Protein AF-Q202W7-F1 (afdb_monomer_lite)

Organism: Myxococcus xanthus (NCBI:txid34)

Structure (mmCIF, N/CA/C/O backbone):
data_AF-Q202W7-F1
#
_entry.id   AF-Q202W7-F1
#
loop_
_atom_site.group_PDB
_atom_site.id
_atom_site.type_symbol
_atom_site.label_atom_id
_atom_site.label_alt_id
_atom_site.label_comp_id
_atom_site.label_asym_id
_atom_site.label_entity_id
_atom_site.label_seq_id
_atom_site.pdbx_PDB_ins_code
_atom_site.Cartn_x
_atom_site.Cartn_y
_atom_site.Cartn_z
_atom_site.occupancy
_atom_site.B_iso_or_equiv
_atom_site.auth_seq_id
_atom_site.auth_comp_id
_atom_site.auth_asym_id
_atom_site.auth_atom_id
_atom_site.pdbx_PDB_model_num
ATOM 1 N N . ALA A 1 1 ? 30.888 6.788 -14.494 1.00 56.97 1 ALA A N 1
ATOM 2 C CA . ALA A 1 1 ? 29.805 6.664 -13.493 1.00 56.97 1 ALA A CA 1
ATOM 3 C C . ALA A 1 1 ? 29.674 7.979 -12.732 1.00 56.97 1 ALA A C 1
ATOM 5 O O . ALA A 1 1 ? 30.699 8.548 -12.383 1.00 56.97 1 ALA A O 1
ATOM 6 N N . ILE A 1 2 ? 28.456 8.482 -12.500 1.00 75.12 2 ILE A N 1
ATOM 7 C CA . ILE A 1 2 ? 28.246 9.706 -11.707 1.00 75.12 2 ILE A CA 1
ATOM 8 C C . ILE A 1 2 ? 28.456 9.346 -10.223 1.00 75.12 2 ILE A C 1
ATOM 10 O O . ILE A 1 2 ? 27.674 8.543 -9.703 1.00 75.12 2 ILE A O 1
ATOM 14 N N . PRO A 1 3 ? 29.466 9.908 -9.528 1.00 73.31 3 PRO A N 1
ATOM 15 C CA . PRO A 1 3 ? 29.967 9.394 -8.242 1.00 73.31 3 PRO A CA 1
ATOM 16 C C . PRO A 1 3 ? 28.927 9.245 -7.121 1.00 73.31 3 PRO A C 1
ATOM 18 O O . PRO A 1 3 ? 29.084 8.410 -6.238 1.00 73.31 3 PRO A O 1
ATOM 21 N N . ASN A 1 4 ? 27.833 10.011 -7.164 1.00 80.00 4 ASN A N 1
ATOM 22 C CA . ASN A 1 4 ? 26.800 10.012 -6.122 1.00 80.00 4 ASN A CA 1
ATOM 23 C C . ASN A 1 4 ? 25.481 9.334 -6.523 1.00 80.00 4 ASN A C 1
ATOM 25 O O . ASN A 1 4 ? 24.572 9.227 -5.698 1.00 80.00 4 ASN A O 1
ATOM 29 N N . PHE A 1 5 ? 25.349 8.859 -7.763 1.00 81.50 5 PHE A N 1
ATOM 30 C CA . PHE A 1 5 ? 24.072 8.361 -8.282 1.00 81.50 5 PHE A CA 1
ATOM 31 C C . PHE A 1 5 ? 23.540 7.150 -7.500 1.00 81.50 5 PHE A C 1
ATOM 33 O O . PHE A 1 5 ? 22.360 7.105 -7.159 1.00 81.50 5 PHE A O 1
ATOM 40 N N . ILE A 1 6 ? 24.421 6.219 -7.119 1.00 84.38 6 ILE A N 1
ATOM 41 C CA . ILE A 1 6 ? 24.061 5.042 -6.311 1.00 84.38 6 ILE A CA 1
ATOM 42 C C . ILE A 1 6 ? 23.533 5.450 -4.929 1.00 84.38 6 ILE A C 1
ATOM 44 O O . ILE A 1 6 ? 22.513 4.938 -4.467 1.00 84.38 6 ILE A O 1
ATOM 48 N N . LYS A 1 7 ? 24.174 6.432 -4.286 1.00 81.62 7 LYS A N 1
ATOM 49 C CA . LYS A 1 7 ? 23.763 6.938 -2.970 1.00 81.62 7 LYS A CA 1
ATOM 50 C C . LYS A 1 7 ? 22.413 7.653 -3.034 1.00 81.62 7 LYS A C 1
ATOM 52 O O . LYS A 1 7 ? 21.586 7.477 -2.141 1.00 81.62 7 LYS A O 1
ATOM 57 N N . PHE A 1 8 ? 22.167 8.433 -4.088 1.00 85.06 8 PHE A N 1
ATOM 58 C CA . PHE A 1 8 ? 20.879 9.097 -4.292 1.00 85.06 8 PHE A CA 1
ATOM 59 C C . PHE A 1 8 ? 19.752 8.103 -4.579 1.00 85.06 8 PHE A C 1
ATOM 61 O O . PHE A 1 8 ? 18.675 8.231 -3.996 1.00 85.06 8 PHE A O 1
ATOM 68 N N . GLN A 1 9 ? 20.008 7.067 -5.383 1.00 85.88 9 GLN A N 1
ATOM 69 C CA . GLN A 1 9 ? 19.042 5.988 -5.590 1.00 85.88 9 GLN A CA 1
ATOM 70 C C . GLN A 1 9 ? 18.700 5.263 -4.284 1.00 85.88 9 GLN A C 1
ATOM 72 O O . GLN A 1 9 ? 17.523 5.051 -3.997 1.00 85.88 9 GLN A O 1
ATOM 77 N N . ALA A 1 10 ? 19.706 4.919 -3.473 1.00 87.31 10 ALA A N 1
ATOM 78 C CA . ALA A 1 10 ? 19.491 4.263 -2.185 1.00 87.31 10 ALA A CA 1
ATOM 79 C C . ALA A 1 10 ? 18.648 5.131 -1.235 1.00 87.31 10 ALA A C 1
ATOM 81 O O . ALA A 1 10 ? 17.684 4.645 -0.646 1.00 87.31 10 ALA A O 1
ATOM 82 N N . ARG A 1 11 ? 18.948 6.434 -1.145 1.00 89.06 11 ARG A N 1
ATOM 83 C CA . ARG A 1 11 ? 18.170 7.386 -0.333 1.00 89.06 11 ARG A CA 1
ATOM 84 C C . ARG A 1 11 ? 16.725 7.524 -0.810 1.00 89.06 11 ARG A C 1
ATOM 86 O O . ARG A 1 11 ? 15.823 7.535 0.018 1.00 89.06 11 ARG A O 1
ATOM 93 N N . SER A 1 12 ? 16.499 7.593 -2.123 1.00 87.94 12 SER A N 1
ATOM 94 C CA . SER A 1 12 ? 15.149 7.647 -2.701 1.00 87.94 12 SER A CA 1
ATOM 95 C C . SER A 1 12 ? 14.332 6.407 -2.327 1.00 87.94 12 SER A C 1
ATOM 97 O O . SER A 1 12 ? 13.217 6.540 -1.829 1.00 87.94 12 SER A O 1
ATOM 99 N N . LYS A 1 13 ? 14.916 5.214 -2.480 1.00 90.06 13 LYS A N 1
ATOM 100 C CA . LYS A 1 13 ? 14.288 3.938 -2.111 1.00 90.06 13 LYS A CA 1
ATOM 101 C C . LYS A 1 13 ? 13.941 3.866 -0.617 1.00 90.06 13 LYS A C 1
ATOM 103 O O . LYS A 1 13 ? 12.824 3.518 -0.253 1.00 90.06 13 LYS A O 1
ATOM 108 N N . GLN A 1 14 ? 14.871 4.259 0.253 1.00 92.88 14 GLN A N 1
ATOM 109 C CA . GLN A 1 14 ? 14.627 4.302 1.700 1.00 92.88 14 GLN A CA 1
ATOM 110 C C . GLN A 1 14 ? 13.533 5.305 2.080 1.00 92.88 14 GLN A C 1
ATOM 112 O O . GLN A 1 14 ? 12.709 5.018 2.947 1.00 92.88 14 GLN A O 1
ATOM 117 N N . SER A 1 15 ? 13.520 6.478 1.441 1.00 94.56 15 SER A N 1
ATOM 118 C CA . SER A 1 15 ? 12.518 7.509 1.713 1.00 94.56 15 SER A CA 1
ATOM 119 C C . SER A 1 15 ? 11.111 7.035 1.362 1.00 94.56 15 SER A C 1
ATOM 121 O O . SER A 1 15 ? 10.187 7.283 2.129 1.00 94.56 15 SER A O 1
ATOM 123 N N . GLU A 1 16 ? 10.951 6.334 0.241 1.00 93.75 16 GLU A N 1
ATOM 124 C CA . GLU A 1 16 ? 9.672 5.754 -0.173 1.00 93.75 16 GLU A CA 1
ATOM 125 C C . GLU A 1 16 ? 9.145 4.758 0.870 1.00 93.75 16 GLU A C 1
ATOM 127 O O . GLU A 1 16 ? 8.039 4.920 1.390 1.00 93.75 16 GLU A O 1
ATOM 132 N N . ALA A 1 17 ? 9.971 3.773 1.246 1.00 94.81 17 ALA A N 1
ATOM 133 C CA . ALA A 1 17 ? 9.606 2.774 2.245 1.00 94.81 17 ALA A CA 1
ATOM 134 C C . ALA A 1 17 ? 9.217 3.423 3.581 1.00 94.81 17 ALA A C 1
ATOM 136 O O . ALA A 1 17 ? 8.179 3.096 4.154 1.00 94.81 17 ALA A O 1
ATOM 137 N N . LYS A 1 18 ? 10.013 4.390 4.051 1.00 96.12 18 LYS A N 1
ATOM 138 C CA . LYS A 1 18 ? 9.771 5.090 5.316 1.00 96.12 18 LYS A CA 1
ATOM 139 C C . LYS A 1 18 ? 8.444 5.851 5.320 1.00 96.12 18 LYS A C 1
ATOM 141 O O . LYS A 1 18 ? 7.719 5.788 6.311 1.00 96.12 18 LYS A O 1
ATOM 146 N N . THR A 1 19 ? 8.134 6.571 4.244 1.00 96.75 19 THR A N 1
ATOM 147 C CA . THR A 1 19 ? 6.892 7.348 4.140 1.00 96.75 19 THR A CA 1
ATOM 148 C C . THR A 1 19 ? 5.671 6.437 4.181 1.00 96.75 19 THR A C 1
ATOM 150 O O . THR A 1 19 ? 4.778 6.653 4.999 1.00 96.75 19 THR A O 1
ATOM 153 N N . ASN A 1 20 ? 5.666 5.371 3.380 1.00 96.94 20 ASN A N 1
ATOM 154 C CA . ASN A 1 20 ? 4.532 4.449 3.315 1.00 96.94 20 ASN A CA 1
ATOM 155 C C . ASN A 1 20 ? 4.353 3.645 4.612 1.00 96.94 20 ASN A C 1
ATOM 157 O O . ASN A 1 20 ? 3.228 3.476 5.072 1.00 96.94 20 ASN A O 1
ATOM 161 N N . LEU A 1 21 ? 5.440 3.223 5.270 1.00 96.44 21 LEU A N 1
ATOM 162 C CA . LEU A 1 21 ? 5.352 2.562 6.579 1.00 96.44 21 LEU A CA 1
ATOM 163 C C . LEU A 1 21 ? 4.805 3.495 7.668 1.00 96.44 21 LEU A C 1
ATOM 165 O O . LEU A 1 21 ? 4.056 3.058 8.540 1.00 96.44 21 LEU A 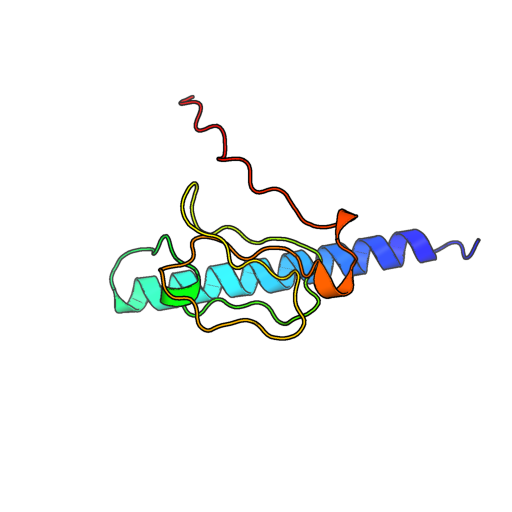O 1
ATOM 169 N N . LYS A 1 22 ? 5.134 4.792 7.612 1.00 97.50 22 LYS A N 1
ATOM 170 C CA . LYS A 1 22 ? 4.552 5.781 8.526 1.00 97.50 22 LYS A CA 1
ATOM 171 C C . LYS A 1 22 ? 3.055 5.966 8.266 1.00 97.50 22 LYS A C 1
ATOM 173 O O . LYS A 1 22 ? 2.293 6.033 9.225 1.00 97.50 22 LYS A O 1
ATOM 178 N N . ALA A 1 23 ? 2.640 6.007 7.000 1.00 97.38 23 ALA A N 1
ATOM 179 C CA . ALA A 1 23 ? 1.227 6.066 6.631 1.00 97.38 23 ALA A CA 1
ATOM 180 C C . ALA A 1 23 ? 0.458 4.831 7.131 1.00 97.38 23 ALA A C 1
ATOM 182 O O . ALA A 1 23 ? -0.597 4.985 7.740 1.00 97.38 23 ALA A O 1
ATOM 183 N N . LEU A 1 24 ? 1.026 3.629 6.975 1.00 96.88 24 LEU A N 1
ATOM 184 C CA . LEU A 1 24 ? 0.454 2.387 7.505 1.00 96.88 24 LEU A CA 1
ATOM 185 C C . LEU A 1 24 ? 0.281 2.433 9.031 1.00 96.88 24 LEU A C 1
ATOM 187 O O . LEU A 1 24 ? -0.777 2.079 9.550 1.00 96.88 24 LEU A O 1
ATOM 191 N N . TYR A 1 25 ? 1.297 2.906 9.757 1.00 97.00 25 TYR A N 1
ATOM 192 C CA . TYR A 1 25 ? 1.210 3.087 11.208 1.00 97.00 25 TYR A CA 1
ATOM 193 C C . TYR A 1 25 ? 0.087 4.057 11.600 1.00 97.00 25 TYR A C 1
ATOM 195 O O . TYR A 1 25 ? -0.701 3.762 12.499 1.00 97.00 25 TYR A O 1
ATOM 203 N N . THR A 1 26 ? -0.004 5.208 10.929 1.00 97.81 26 THR A N 1
ATOM 204 C CA . THR A 1 26 ? -1.047 6.204 11.200 1.00 97.81 26 THR A CA 1
ATOM 205 C C . THR A 1 26 ? -2.442 5.653 10.911 1.00 97.81 26 THR A C 1
ATOM 207 O O . THR A 1 26 ? -3.325 5.816 11.750 1.00 97.81 26 THR A O 1
ATOM 210 N N . ALA A 1 27 ? -2.623 4.950 9.790 1.00 97.31 27 ALA A N 1
ATOM 211 C CA . ALA A 1 27 ? -3.872 4.276 9.442 1.00 97.31 27 ALA A CA 1
ATOM 212 C C . ALA A 1 27 ? -4.305 3.298 10.546 1.00 97.31 27 ALA A C 1
ATOM 214 O O . ALA A 1 27 ? -5.429 3.370 11.040 1.00 97.31 27 ALA A O 1
ATOM 215 N N . GLN A 1 28 ? -3.379 2.462 11.029 1.00 96.81 28 GLN A N 1
ATOM 216 C CA . GLN A 1 28 ? -3.671 1.537 12.123 1.00 96.81 28 GLN A CA 1
ATOM 217 C C . GLN A 1 28 ? -4.010 2.222 13.443 1.00 96.81 28 GLN A C 1
ATOM 219 O O . GLN A 1 28 ? -4.884 1.761 14.173 1.00 96.81 28 GLN A O 1
ATOM 224 N N . LYS A 1 29 ? -3.325 3.317 13.784 1.00 97.88 29 LYS A N 1
ATOM 225 C CA . LYS A 1 29 ? -3.626 4.065 15.010 1.00 97.88 29 LYS A CA 1
ATOM 226 C C . LYS A 1 29 ? -4.986 4.750 14.951 1.00 97.88 29 LYS A C 1
ATOM 228 O O . LYS A 1 29 ? -5.686 4.736 15.959 1.00 97.88 29 LYS A O 1
ATOM 233 N N . SER A 1 30 ? -5.361 5.295 13.794 1.00 97.19 30 SER A N 1
ATOM 234 C CA . SER A 1 30 ? -6.702 5.851 13.580 1.00 97.19 30 SER A CA 1
ATOM 235 C C . SER A 1 30 ? -7.762 4.770 13.762 1.00 97.19 30 SER A C 1
ATOM 237 O O . SER A 1 30 ? -8.671 4.928 14.568 1.00 97.19 30 SER A O 1
ATOM 239 N N . PHE A 1 31 ? -7.578 3.625 13.100 1.00 97.31 31 PHE A N 1
ATOM 240 C CA . PHE A 1 31 ? -8.500 2.499 13.197 1.00 97.31 31 PHE A CA 1
ATOM 241 C C . PHE A 1 31 ? -8.639 1.973 14.633 1.00 97.31 31 PHE A C 1
ATOM 243 O O . PHE A 1 31 ? -9.751 1.763 15.115 1.00 97.31 31 PHE A O 1
ATOM 250 N N . PHE A 1 32 ? -7.522 1.824 15.351 1.00 97.19 32 PHE A N 1
ATOM 251 C CA . PHE A 1 32 ? -7.539 1.427 16.758 1.00 97.19 32 PHE A CA 1
ATOM 252 C C . PHE A 1 32 ? -8.323 2.418 17.625 1.00 97.19 32 PHE A C 1
ATOM 254 O O . PHE A 1 32 ? -9.104 1.989 18.463 1.00 97.19 32 PHE A O 1
ATOM 261 N N . SER A 1 33 ? -8.164 3.726 17.406 1.00 97.19 33 SER A N 1
ATOM 262 C CA . SER A 1 33 ? -8.909 4.743 18.157 1.00 97.19 33 SER A CA 1
ATOM 263 C C . SER A 1 33 ? -10.424 4.690 17.924 1.00 97.19 33 SER A C 1
ATOM 265 O O . SER A 1 33 ? -11.171 5.212 18.746 1.00 97.19 33 SER A O 1
ATOM 267 N N . GLU A 1 34 ? -10.878 4.120 16.808 1.00 96.12 34 GLU A N 1
ATOM 268 C CA . GLU A 1 34 ? -12.300 4.020 16.459 1.00 96.12 34 GLU A CA 1
ATOM 269 C C . GLU A 1 34 ? -12.928 2.674 16.835 1.00 96.12 34 GLU A C 1
ATOM 271 O O . GLU A 1 34 ? -14.141 2.594 17.032 1.00 96.12 34 GLU A O 1
ATOM 276 N N . LYS A 1 35 ? -12.132 1.598 16.845 1.00 95.75 35 LYS A N 1
ATOM 277 C CA . LYS A 1 35 ? -12.616 0.210 16.953 1.00 95.75 35 LYS A CA 1
ATOM 278 C C . LYS A 1 35 ? -12.050 -0.555 18.147 1.00 95.75 35 LYS A C 1
ATOM 280 O O . LYS A 1 35 ? -12.387 -1.727 18.302 1.00 95.75 35 LYS A O 1
ATOM 285 N N . ASP A 1 36 ? -11.161 0.064 18.924 1.00 96.00 36 ASP A N 1
ATOM 286 C CA . ASP A 1 36 ? -10.446 -0.525 20.066 1.00 96.00 36 ASP A CA 1
ATOM 287 C C . ASP A 1 36 ? -9.693 -1.830 19.735 1.00 96.00 36 ASP A C 1
ATOM 289 O O . ASP A 1 36 ? -9.423 -2.669 20.595 1.00 96.00 36 ASP A O 1
ATOM 293 N N . ARG A 1 37 ? -9.322 -2.023 18.462 1.00 95.56 37 ARG A N 1
ATOM 294 C CA . ARG A 1 37 ? -8.527 -3.164 17.988 1.00 95.56 37 ARG A CA 1
ATOM 295 C C . ARG A 1 37 ? -7.677 -2.790 16.782 1.00 95.56 37 ARG A C 1
ATOM 297 O O . ARG A 1 37 ? -8.008 -1.868 16.045 1.00 95.56 37 ARG A O 1
ATOM 304 N N . TYR A 1 38 ? -6.610 -3.545 16.544 1.00 94.69 38 TYR A N 1
ATOM 305 C CA . TYR A 1 38 ? -5.895 -3.485 15.268 1.00 94.69 38 TYR A CA 1
ATOM 306 C C . TYR A 1 38 ? -6.609 -4.337 14.214 1.00 94.69 38 TYR A C 1
ATOM 308 O O . TYR A 1 38 ? -7.355 -5.269 14.535 1.00 94.69 38 TYR A O 1
ATOM 316 N N . SER A 1 39 ? -6.388 -4.008 12.945 1.00 94.75 39 SER A N 1
ATOM 317 C CA . SER A 1 39 ? -6.855 -4.819 11.819 1.00 94.75 39 SER A CA 1
ATOM 318 C C . SER A 1 39 ? -5.718 -5.633 11.208 1.00 94.75 39 SER A C 1
ATOM 320 O O . SER A 1 39 ? -4.563 -5.218 11.235 1.00 94.75 39 SER A O 1
ATOM 322 N N . ASN A 1 40 ? -6.065 -6.759 10.596 1.00 93.94 40 ASN A N 1
ATOM 323 C CA . ASN A 1 40 ? -5.160 -7.536 9.754 1.00 93.94 40 ASN A CA 1
ATOM 324 C C . ASN A 1 40 ? -5.228 -7.121 8.273 1.00 93.94 40 ASN A C 1
ATOM 326 O O . ASN A 1 40 ? -4.487 -7.656 7.456 1.00 93.94 40 ASN A O 1
ATOM 330 N N . PHE A 1 41 ? -6.105 -6.182 7.910 1.00 94.38 41 PHE A N 1
ATOM 331 C CA . PHE A 1 41 ? -6.450 -5.894 6.524 1.00 94.38 41 PHE A CA 1
ATOM 332 C C . PHE A 1 41 ? -6.186 -4.429 6.157 1.00 94.38 41 PHE A C 1
ATOM 334 O O . PHE A 1 41 ? -6.687 -3.506 6.796 1.00 94.38 41 PHE A O 1
ATOM 341 N N . ALA A 1 42 ? -5.415 -4.214 5.091 1.00 93.75 42 ALA A N 1
ATOM 342 C CA . ALA A 1 42 ? -5.039 -2.909 4.556 1.00 93.75 42 ALA A CA 1
ATOM 343 C C . ALA A 1 42 ? -6.252 -2.081 4.106 1.00 93.75 42 ALA A C 1
ATOM 345 O O . ALA A 1 42 ? -6.326 -0.886 4.384 1.00 93.75 42 ALA A O 1
ATOM 346 N N . ASN A 1 43 ? -7.228 -2.718 3.457 1.00 93.19 43 ASN A N 1
ATOM 347 C CA . ASN A 1 43 ? -8.437 -2.042 2.992 1.00 93.19 43 ASN A CA 1
ATOM 348 C C . ASN A 1 43 ? -9.358 -1.617 4.147 1.00 93.19 43 ASN A C 1
ATOM 350 O O . ASN A 1 43 ? -10.008 -0.582 4.048 1.00 93.19 43 ASN A O 1
ATOM 354 N N . GLU A 1 44 ? -9.384 -2.371 5.250 1.00 94.00 44 GLU A N 1
ATOM 355 C CA . GLU A 1 44 ? -10.192 -2.035 6.429 1.00 94.00 44 GLU A CA 1
ATOM 356 C C . GLU A 1 44 ? -9.670 -0.777 7.139 1.00 94.00 44 GLU A C 1
ATOM 358 O O . GLU A 1 44 ? -10.451 0.038 7.622 1.00 94.00 44 GLU A O 1
ATOM 363 N N . ILE A 1 45 ? -8.350 -0.589 7.155 1.00 95.06 45 ILE A N 1
ATOM 364 C CA . ILE A 1 45 ? -7.701 0.577 7.775 1.00 95.06 45 ILE A CA 1
ATOM 365 C C . ILE A 1 45 ? -7.524 1.751 6.808 1.00 95.06 45 ILE A C 1
ATOM 367 O O . ILE A 1 45 ? -6.920 2.757 7.172 1.00 95.06 45 ILE A O 1
ATOM 371 N N . GLY A 1 46 ? -7.988 1.619 5.562 1.00 93.06 46 GLY A N 1
ATOM 372 C CA . GLY A 1 46 ? -7.823 2.642 4.528 1.00 93.06 46 GLY A CA 1
ATOM 373 C C . GLY A 1 46 ? -6.372 2.859 4.086 1.00 93.06 46 GLY A C 1
ATOM 374 O O . GLY A 1 46 ? -6.029 3.935 3.598 1.00 93.06 46 GLY A O 1
ATOM 375 N N . PHE A 1 47 ? -5.496 1.866 4.258 1.00 95.50 47 PHE A N 1
ATOM 376 C CA . PHE A 1 47 ? -4.119 1.944 3.787 1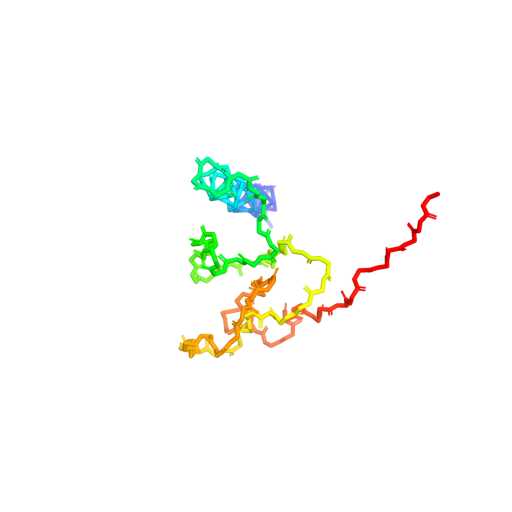.00 95.50 47 PHE A CA 1
ATOM 377 C C . PHE A 1 47 ? -4.026 1.494 2.329 1.00 95.50 47 PHE A C 1
ATOM 379 O O . PHE A 1 47 ? -4.192 0.316 2.021 1.00 95.50 47 PHE A O 1
ATOM 386 N N . ALA A 1 48 ? -3.693 2.431 1.443 1.00 92.56 48 ALA A N 1
ATOM 387 C CA . ALA A 1 48 ? -3.396 2.163 0.043 1.00 92.56 48 ALA A CA 1
ATOM 388 C C . ALA A 1 48 ? -2.244 3.075 -0.421 1.00 92.56 48 ALA A C 1
ATOM 390 O O . ALA A 1 48 ? -2.461 4.270 -0.624 1.00 92.56 48 ALA A O 1
ATOM 391 N N . PRO A 1 49 ? -1.007 2.562 -0.572 1.00 93.62 49 PRO A N 1
ATOM 392 C CA . PRO A 1 49 ? 0.088 3.345 -1.120 1.00 93.62 49 PRO A CA 1
ATOM 393 C C . PRO A 1 49 ? -0.183 3.639 -2.595 1.00 93.62 49 PRO A C 1
ATOM 395 O O . PRO A 1 49 ? -0.730 2.795 -3.318 1.00 93.62 49 PRO A O 1
ATOM 398 N N . GLU A 1 50 ? 0.240 4.820 -3.040 1.00 92.31 50 GLU A N 1
ATOM 399 C CA . GLU A 1 50 ? 0.087 5.252 -4.428 1.00 92.31 50 GLU A CA 1
ATOM 400 C C . GLU A 1 50 ? 0.733 4.271 -5.416 1.00 92.31 50 GLU A C 1
ATOM 402 O O . GLU A 1 50 ? 1.680 3.540 -5.095 1.00 92.31 50 GLU A O 1
ATOM 407 N N . ARG A 1 51 ? 0.210 4.264 -6.648 1.00 92.62 51 ARG A N 1
ATOM 408 C CA . ARG A 1 51 ? 0.782 3.483 -7.748 1.00 92.62 51 ARG A CA 1
ATOM 409 C C . ARG A 1 51 ? 2.228 3.903 -8.005 1.00 92.62 51 ARG A C 1
ATOM 411 O O . ARG A 1 51 ? 2.600 5.067 -7.888 1.00 92.62 51 ARG A O 1
ATOM 418 N N . GLY A 1 52 ? 3.044 2.932 -8.388 1.00 92.12 52 GLY A N 1
ATOM 419 C CA . GLY A 1 52 ? 4.483 3.070 -8.556 1.00 92.12 52 GLY A CA 1
ATOM 420 C C . GLY A 1 52 ? 5.302 2.747 -7.308 1.00 92.12 52 GLY A C 1
ATOM 421 O O . GLY A 1 52 ? 6.496 3.053 -7.292 1.00 92.12 52 GLY A O 1
ATOM 422 N N . ASN A 1 53 ? 4.701 2.106 -6.301 1.00 94.19 53 ASN A N 1
ATOM 423 C CA . ASN A 1 53 ? 5.415 1.590 -5.140 1.00 94.19 53 ASN A CA 1
ATOM 424 C C . ASN A 1 53 ? 6.383 0.463 -5.537 1.00 94.19 53 ASN A C 1
ATOM 426 O O . ASN A 1 53 ? 6.018 -0.520 -6.177 1.00 94.19 53 ASN A O 1
ATOM 430 N N . ARG A 1 54 ? 7.641 0.603 -5.133 1.00 93.38 54 ARG A N 1
ATOM 431 C CA . ARG A 1 54 ? 8.723 -0.366 -5.337 1.00 93.38 54 ARG A CA 1
ATOM 432 C C . ARG A 1 54 ? 8.691 -1.497 -4.321 1.00 93.38 54 ARG A C 1
ATOM 434 O O . ARG A 1 54 ? 9.234 -2.563 -4.587 1.00 93.38 54 ARG A O 1
ATOM 441 N N . TYR A 1 55 ? 8.111 -1.241 -3.155 1.00 93.50 55 TYR A N 1
ATOM 442 C CA . TYR A 1 55 ? 8.049 -2.179 -2.043 1.00 93.50 55 TYR A CA 1
ATOM 443 C C . TYR A 1 55 ? 6.631 -2.706 -1.862 1.00 93.50 55 TYR A C 1
ATOM 445 O O . TYR A 1 55 ? 5.668 -1.952 -2.010 1.00 93.50 55 TYR A O 1
ATOM 453 N N . ALA A 1 56 ? 6.525 -3.982 -1.503 1.00 92.19 56 ALA A N 1
ATOM 454 C CA . ALA A 1 56 ? 5.292 -4.552 -0.985 1.00 92.19 56 ALA A CA 1
ATOM 455 C C . ALA A 1 56 ? 5.128 -4.196 0.500 1.00 92.19 56 ALA A C 1
ATOM 457 O O . ALA A 1 56 ? 6.111 -4.085 1.240 1.00 92.19 56 ALA A O 1
ATOM 458 N N . TYR A 1 57 ? 3.883 -4.047 0.936 1.00 93.31 57 TYR A N 1
ATOM 459 C CA . TYR A 1 57 ? 3.530 -3.737 2.318 1.00 93.31 57 TYR A CA 1
ATOM 460 C C . TYR A 1 57 ? 2.571 -4.799 2.841 1.00 93.31 57 TYR A C 1
ATOM 462 O O . TYR A 1 57 ? 1.546 -5.072 2.219 1.00 93.31 57 TYR A O 1
ATOM 470 N N . ARG A 1 58 ? 2.903 -5.394 3.989 1.00 91.12 58 ARG A N 1
ATOM 471 C CA . ARG A 1 58 ? 2.081 -6.412 4.652 1.00 91.12 58 ARG A CA 1
ATOM 472 C C . ARG A 1 58 ? 1.541 -5.879 5.974 1.00 91.12 58 ARG A C 1
ATOM 474 O O . ARG A 1 58 ? 2.273 -5.240 6.726 1.00 91.12 58 ARG A O 1
ATOM 481 N N . VAL A 1 59 ? 0.272 -6.168 6.238 1.00 91.88 59 VAL A N 1
ATOM 482 C CA . VAL A 1 59 ? -0.441 -5.819 7.475 1.00 91.88 59 VAL A CA 1
ATOM 483 C C . VAL A 1 59 ? -0.579 -7.037 8.385 1.00 91.88 59 VAL A C 1
ATOM 485 O O . VAL A 1 59 ? -0.480 -6.896 9.601 1.00 91.88 59 VAL A O 1
ATOM 488 N N . SER A 1 60 ? -0.724 -8.236 7.816 1.00 88.88 60 SER A N 1
ATOM 489 C CA . SER A 1 60 ? -0.747 -9.496 8.565 1.00 88.88 60 SER A CA 1
ATOM 490 C C . SER A 1 60 ? 0.093 -10.589 7.916 1.00 88.88 60 SER A C 1
ATOM 492 O O . SER A 1 60 ? 0.554 -10.464 6.781 1.00 88.88 60 SER A O 1
ATOM 494 N N . ALA A 1 61 ? 0.294 -11.671 8.672 1.00 81.44 61 ALA A N 1
ATOM 495 C CA . ALA A 1 61 ? 1.074 -12.820 8.239 1.00 81.44 61 ALA A CA 1
ATOM 496 C C . ALA A 1 61 ? 0.430 -13.571 7.060 1.00 81.44 61 ALA A C 1
ATOM 498 O O . ALA A 1 61 ? 1.135 -13.956 6.142 1.00 81.44 61 ALA A O 1
ATOM 499 N N . GLY A 1 62 ? -0.894 -13.733 7.053 1.00 78.19 62 GLY A N 1
ATOM 500 C CA . GLY A 1 62 ? -1.618 -14.431 5.984 1.00 78.19 62 GLY A CA 1
ATOM 501 C C . GLY A 1 62 ? -2.710 -13.576 5.348 1.00 78.19 62 GLY A C 1
ATOM 502 O O . GLY A 1 62 ? -3.004 -12.483 5.834 1.00 78.19 62 GLY A O 1
ATOM 503 N N . GLY A 1 63 ? -3.316 -14.086 4.275 1.00 82.50 63 GLY A N 1
ATOM 504 C CA . GLY A 1 63 ? -4.439 -13.474 3.552 1.00 82.50 63 GLY A CA 1
ATOM 505 C C . GLY A 1 63 ? -4.114 -13.126 2.095 1.00 82.50 63 GLY A C 1
ATOM 506 O O . GLY A 1 63 ? -3.012 -13.385 1.615 1.00 82.50 63 GLY A O 1
ATOM 507 N N . ALA A 1 64 ? -5.092 -12.556 1.389 1.00 88.94 64 ALA A N 1
ATOM 508 C CA . ALA A 1 64 ? -4.942 -12.163 -0.009 1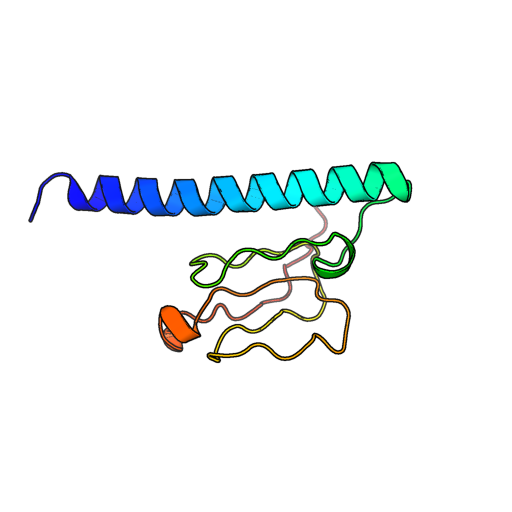.00 88.94 64 ALA A CA 1
ATOM 509 C C . ALA A 1 64 ? -4.163 -10.845 -0.146 1.00 88.94 64 ALA A C 1
ATOM 511 O O . ALA A 1 64 ? -4.421 -9.890 0.593 1.00 88.94 64 ALA A O 1
ATOM 512 N N . CYS A 1 65 ? -3.260 -10.777 -1.127 1.00 89.38 65 CYS A N 1
ATOM 513 C CA . CYS A 1 65 ? -2.613 -9.527 -1.512 1.00 89.38 65 CYS A CA 1
ATOM 514 C C . CYS A 1 65 ? -3.326 -8.845 -2.676 1.00 89.38 65 CYS A C 1
ATOM 516 O O . CYS A 1 65 ? -3.851 -9.496 -3.579 1.00 89.38 65 CYS A O 1
ATOM 518 N N . GLU A 1 66 ? -3.265 -7.517 -2.690 1.00 92.00 66 GLU A N 1
ATOM 519 C CA . GLU A 1 66 ? -3.534 -6.733 -3.888 1.00 92.00 66 GLU A CA 1
ATOM 520 C C . GLU A 1 66 ? -2.364 -6.888 -4.858 1.00 92.00 66 GLU A C 1
ATOM 522 O O . GLU A 1 66 ? -1.298 -6.296 -4.666 1.00 92.00 66 GLU A O 1
ATOM 527 N N . VAL A 1 67 ? -2.577 -7.699 -5.890 1.00 91.69 67 VAL A N 1
ATOM 528 C CA . VAL A 1 67 ? -1.636 -7.874 -6.996 1.00 91.69 67 VAL A CA 1
ATOM 529 C C . VAL A 1 67 ? -1.655 -6.620 -7.873 1.00 91.69 67 VAL A C 1
ATOM 531 O O . VAL A 1 67 ? -2.723 -6.124 -8.235 1.00 91.69 67 VAL A O 1
ATOM 534 N N . ARG A 1 68 ? -0.473 -6.091 -8.215 1.00 93.00 68 ARG A N 1
ATOM 535 C CA . ARG A 1 68 ? -0.313 -4.847 -8.998 1.00 93.00 68 ARG A CA 1
ATOM 536 C C . ARG A 1 68 ? 0.444 -5.062 -10.311 1.00 93.00 68 ARG A C 1
ATOM 538 O O . ARG A 1 68 ? 1.309 -4.268 -10.680 1.00 93.00 68 ARG A O 1
ATOM 545 N N . ASP A 1 69 ? 0.095 -6.128 -11.019 1.00 93.69 69 ASP A N 1
ATOM 546 C CA . ASP A 1 69 ? 0.665 -6.537 -12.311 1.00 93.69 69 ASP A CA 1
ATOM 547 C C . ASP A 1 69 ? -0.055 -5.933 -13.531 1.00 93.69 69 ASP A C 1
ATOM 549 O O . ASP A 1 69 ? 0.445 -6.010 -14.655 1.00 93.69 69 ASP A O 1
ATOM 553 N N . VAL A 1 70 ? -1.179 -5.247 -13.309 1.00 93.62 70 VAL A N 1
ATOM 554 C CA . VAL A 1 70 ? -1.992 -4.592 -14.343 1.00 93.62 70 VAL A CA 1
ATOM 555 C C . VAL A 1 70 ? -2.098 -3.071 -14.166 1.00 93.62 70 VAL A C 1
ATOM 557 O O . VAL A 1 70 ? -1.874 -2.500 -13.093 1.00 93.62 70 VAL A O 1
ATOM 560 N N . ALA A 1 71 ? -2.475 -2.379 -15.246 1.00 91.06 71 ALA A N 1
ATOM 561 C CA . ALA A 1 71 ? -2.647 -0.925 -15.262 1.00 91.06 71 ALA A CA 1
ATOM 562 C C . ALA A 1 71 ? -3.773 -0.451 -14.332 1.00 91.06 71 ALA A C 1
ATOM 564 O O . ALA A 1 71 ? -3.618 0.543 -13.623 1.00 91.06 71 ALA A O 1
ATOM 565 N N . THR A 1 72 ? -4.885 -1.181 -14.299 1.00 90.94 72 THR A N 1
ATOM 566 C CA . THR A 1 72 ? -6.085 -0.827 -13.537 1.00 90.94 72 THR A CA 1
ATOM 567 C C . THR A 1 72 ? -6.389 -1.935 -12.548 1.00 90.94 72 THR A C 1
ATOM 569 O O . THR A 1 72 ? -6.552 -3.086 -12.941 1.00 90.94 72 THR A O 1
ATOM 572 N N . LEU A 1 73 ? -6.467 -1.581 -11.268 1.00 87.94 73 LEU A N 1
ATOM 573 C CA . LEU A 1 73 ? -6.792 -2.528 -10.210 1.00 87.94 73 LEU A CA 1
ATOM 574 C C . LEU A 1 73 ? -8.308 -2.677 -10.120 1.00 87.94 73 LEU A C 1
ATOM 576 O O . LEU A 1 73 ? -9.037 -1.683 -10.137 1.00 87.94 73 LEU A O 1
ATOM 580 N N . ALA A 1 74 ? -8.775 -3.919 -10.037 1.00 85.19 74 ALA A N 1
ATOM 581 C CA . ALA A 1 74 ? -10.167 -4.192 -9.725 1.00 85.19 74 ALA A CA 1
ATOM 582 C C . ALA A 1 74 ? -10.453 -3.841 -8.260 1.00 85.19 74 ALA A C 1
ATOM 584 O O . ALA A 1 74 ? -9.561 -3.872 -7.410 1.00 85.19 74 ALA A O 1
ATOM 585 N N . VAL A 1 75 ? -11.717 -3.544 -7.954 1.00 83.56 75 VAL A N 1
ATOM 586 C CA . VAL A 1 75 ? -12.157 -3.441 -6.561 1.00 83.56 75 VAL A CA 1
ATOM 587 C C . VAL A 1 75 ? -11.917 -4.788 -5.887 1.00 83.56 75 VAL A C 1
ATOM 589 O O . VAL A 1 75 ? -12.340 -5.826 -6.398 1.00 83.56 75 VAL A O 1
ATOM 592 N N . ALA A 1 76 ? -11.229 -4.769 -4.747 1.00 84.06 76 ALA A N 1
ATOM 593 C CA . ALA A 1 76 ? -10.934 -5.980 -4.001 1.00 84.06 76 ALA A CA 1
ATOM 594 C C . ALA A 1 76 ? -12.234 -6.683 -3.581 1.00 84.06 76 ALA A C 1
ATOM 596 O O . ALA A 1 76 ? -13.055 -6.117 -2.860 1.00 84.06 76 ALA A O 1
ATOM 597 N N . ALA A 1 77 ? -12.409 -7.928 -4.028 1.00 82.56 77 ALA A N 1
ATOM 598 C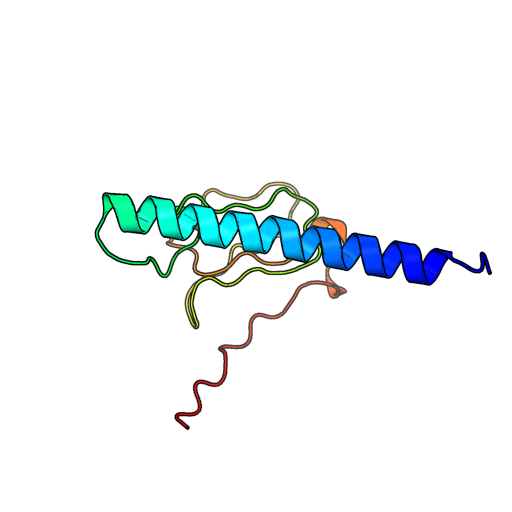 CA . ALA A 1 77 ? -13.568 -8.751 -3.681 1.00 82.56 77 ALA A CA 1
ATOM 599 C C . ALA A 1 77 ? -13.504 -9.295 -2.241 1.00 82.56 77 ALA A C 1
ATOM 601 O O . ALA A 1 77 ? -14.511 -9.744 -1.697 1.00 82.56 77 ALA A O 1
ATOM 602 N N . THR A 1 78 ? -12.320 -9.267 -1.625 1.00 87.00 78 THR A N 1
ATOM 603 C CA . THR A 1 78 ? -12.054 -9.768 -0.273 1.00 87.00 78 THR A CA 1
ATOM 604 C C . THR A 1 78 ? -11.202 -8.779 0.510 1.00 87.00 78 THR A C 1
ATOM 606 O O . THR A 1 78 ? -10.604 -7.861 -0.050 1.00 87.00 78 THR A O 1
ATOM 609 N N . ALA A 1 79 ? -11.112 -8.985 1.823 1.00 90.69 79 ALA A N 1
ATOM 610 C CA . ALA A 1 79 ? -10.176 -8.244 2.653 1.00 90.69 79 ALA A CA 1
ATOM 611 C C . ALA A 1 79 ? -8.724 -8.539 2.238 1.00 90.69 79 ALA A C 1
ATOM 613 O O . ALA A 1 79 ? -8.369 -9.689 1.969 1.00 90.69 79 ALA A O 1
ATOM 614 N N . LEU A 1 80 ? -7.907 -7.488 2.163 1.00 92.25 80 LEU A N 1
ATOM 615 C CA . LEU A 1 80 ? -6.534 -7.558 1.665 1.00 92.25 80 LEU A CA 1
ATOM 616 C C . LEU A 1 80 ? -5.566 -7.436 2.832 1.00 92.25 80 LEU A C 1
ATOM 618 O O . LEU A 1 80 ? -5.559 -6.411 3.504 1.00 92.25 80 LEU A O 1
ATOM 622 N N . SER A 1 81 ? -4.735 -8.439 3.080 1.00 91.94 81 SER A N 1
ATOM 623 C CA . SER A 1 81 ? -3.719 -8.396 4.143 1.00 91.94 81 SER A CA 1
ATOM 624 C C . SER A 1 81 ? -2.410 -7.748 3.706 1.00 91.94 81 SER A C 1
ATOM 626 O O . SER A 1 81 ? -1.540 -7.448 4.528 1.00 91.94 81 SER A O 1
ATOM 628 N N . CYS A 1 82 ? -2.248 -7.541 2.405 1.00 91.69 82 CYS A N 1
ATOM 629 C CA . CYS A 1 82 ? -1.024 -7.049 1.806 1.00 91.69 82 CYS A CA 1
ATOM 630 C C . CYS A 1 82 ? -1.291 -6.345 0.483 1.00 91.69 82 CYS A C 1
ATOM 632 O O . CYS A 1 82 ? -2.323 -6.528 -0.159 1.00 91.69 82 CYS A O 1
ATOM 634 N N . ILE A 1 83 ? -0.326 -5.524 0.091 1.00 93.00 83 ILE A N 1
ATOM 635 C CA . ILE A 1 83 ? -0.307 -4.794 -1.169 1.00 93.00 83 ILE A CA 1
ATOM 636 C C . ILE A 1 83 ? 1.053 -5.056 -1.805 1.00 93.00 83 ILE A C 1
ATOM 638 O O . ILE A 1 83 ? 2.083 -4.746 -1.198 1.00 93.00 83 ILE A O 1
ATOM 642 N N . GLU A 1 84 ? 1.068 -5.659 -2.993 1.00 93.06 84 GLU A N 1
ATOM 643 C CA . GLU A 1 84 ? 2.305 -5.997 -3.699 1.00 93.06 84 GLU A CA 1
ATOM 644 C C . GLU A 1 84 ? 3.011 -4.747 -4.242 1.00 93.06 84 GLU A C 1
ATOM 646 O O . GLU A 1 84 ? 2.462 -3.639 -4.272 1.00 93.06 84 GLU A O 1
ATOM 651 N N . ASN A 1 85 ? 4.264 -4.910 -4.668 1.00 93.88 85 ASN A N 1
ATOM 652 C CA . ASN A 1 85 ? 4.933 -3.879 -5.450 1.00 93.88 85 ASN A CA 1
ATOM 653 C C . ASN A 1 85 ? 4.237 -3.702 -6.807 1.00 93.88 85 ASN A C 1
ATOM 655 O O . ASN A 1 85 ? 3.645 -4.637 -7.335 1.00 93.88 85 ASN A O 1
ATOM 659 N N . ASP A 1 86 ? 4.357 -2.514 -7.396 1.00 95.25 86 ASP A N 1
ATOM 660 C CA . ASP A 1 86 ? 3.797 -2.208 -8.713 1.00 95.25 86 ASP A CA 1
ATOM 661 C C . ASP A 1 86 ? 4.608 -2.884 -9.830 1.00 95.25 86 ASP A C 1
ATOM 663 O O . ASP A 1 86 ? 5.427 -2.259 -10.515 1.00 95.25 86 ASP A O 1
ATOM 667 N N . SER A 1 87 ? 4.422 -4.193 -9.984 1.00 94.69 87 SER A N 1
ATOM 668 C CA . SER A 1 87 ? 5.094 -5.000 -11.000 1.00 94.69 87 SER A CA 1
ATOM 669 C C . SER A 1 87 ? 4.656 -4.626 -12.416 1.00 94.69 87 SER A C 1
ATOM 671 O O . SER A 1 87 ? 5.452 -4.776 -13.342 1.00 94.69 87 SER A O 1
ATOM 673 N N . TYR A 1 88 ? 3.477 -4.021 -12.599 1.00 95.38 88 TYR A N 1
ATOM 674 C CA . TYR A 1 88 ? 3.095 -3.394 -13.867 1.00 95.38 88 TYR A CA 1
ATOM 675 C C . TYR A 1 88 ? 4.091 -2.297 -14.270 1.00 95.38 88 TYR A C 1
ATOM 677 O O . TYR A 1 88 ? 4.542 -2.239 -15.414 1.00 95.38 88 TYR A O 1
ATOM 685 N N . ARG A 1 89 ? 4.494 -1.441 -13.320 1.00 94.19 89 ARG A N 1
ATOM 686 C CA . ARG A 1 89 ? 5.479 -0.376 -13.567 1.00 94.19 89 ARG A CA 1
ATOM 687 C C . ARG A 1 89 ? 6.915 -0.893 -13.672 1.00 94.19 89 ARG A C 1
ATOM 689 O O . ARG A 1 89 ? 7.687 -0.362 -14.470 1.00 94.19 89 ARG A O 1
ATOM 696 N N . PHE A 1 90 ? 7.305 -1.843 -12.823 1.00 92.56 90 PHE A N 1
ATOM 697 C CA . PHE A 1 90 ? 8.703 -2.284 -12.687 1.00 92.56 90 PHE A CA 1
ATOM 698 C C . PHE A 1 90 ? 9.034 -3.577 -13.452 1.00 92.56 90 PHE A C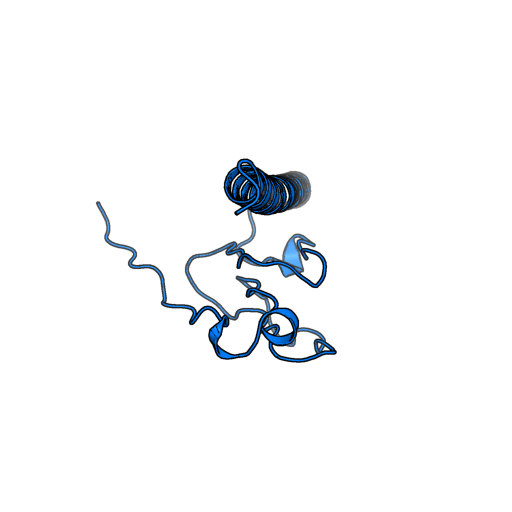 1
ATOM 700 O O . PHE A 1 90 ? 10.184 -4.016 -13.445 1.00 92.56 90 PHE A O 1
ATOM 707 N N . GLY A 1 91 ? 8.055 -4.140 -14.162 1.00 93.94 91 GLY A N 1
ATOM 708 C CA . GLY A 1 91 ? 8.159 -5.359 -14.958 1.00 93.94 91 GLY A CA 1
ATOM 709 C C . GLY A 1 91 ? 7.774 -6.613 -14.170 1.00 93.94 91 GLY A C 1
ATOM 710 O O . GLY A 1 91 ? 7.995 -6.691 -12.962 1.00 93.94 91 GLY A O 1
ATOM 711 N N . ALA A 1 92 ? 7.254 -7.626 -14.868 1.00 88.88 92 ALA A N 1
ATOM 712 C CA . ALA A 1 92 ? 6.751 -8.865 -14.261 1.00 88.88 92 ALA A CA 1
ATOM 713 C C . ALA A 1 92 ? 7.788 -9.576 -13.367 1.00 88.88 92 ALA A C 1
ATOM 715 O O . ALA A 1 92 ? 7.453 -10.067 -12.297 1.00 88.88 92 ALA A O 1
ATOM 716 N N . ASN A 1 93 ? 9.074 -9.530 -13.733 1.00 89.75 93 ASN A N 1
ATOM 717 C CA . ASN A 1 93 ? 10.165 -10.119 -12.940 1.00 89.75 93 ASN A CA 1
ATOM 718 C C . ASN A 1 93 ? 10.391 -9.435 -11.581 1.00 89.75 93 ASN A C 1
ATOM 720 O O . ASN A 1 93 ? 11.114 -9.964 -10.742 1.00 89.75 93 ASN A O 1
ATOM 724 N N . SER A 1 94 ? 9.838 -8.238 -11.377 1.00 90.00 94 SER A N 1
ATOM 725 C CA . SER A 1 94 ? 9.904 -7.539 -10.094 1.00 90.00 94 SER A CA 1
ATOM 726 C C . SER A 1 94 ? 8.804 -7.968 -9.131 1.00 90.00 94 SER A C 1
ATOM 728 O O . SER A 1 94 ? 8.842 -7.545 -7.978 1.00 90.00 94 SER A O 1
ATOM 730 N N . GLN A 1 95 ? 7.812 -8.740 -9.587 1.00 89.44 95 GLN A N 1
ATOM 731 C CA . GLN A 1 95 ? 6.696 -9.150 -8.751 1.00 89.44 95 GLN A CA 1
ATOM 732 C C . GLN A 1 95 ? 7.204 -9.964 -7.564 1.00 89.44 95 GLN A C 1
ATOM 734 O O . GLN A 1 95 ? 7.897 -10.971 -7.715 1.00 89.44 95 GLN A O 1
ATOM 739 N N . ILE A 1 96 ? 6.866 -9.500 -6.367 1.00 80.56 96 ILE A N 1
ATOM 740 C CA . ILE A 1 96 ? 7.196 -10.206 -5.141 1.00 80.56 96 ILE A CA 1
ATOM 741 C C . ILE A 1 96 ? 6.216 -11.368 -5.007 1.00 80.56 96 ILE A C 1
ATOM 743 O O . ILE A 1 96 ? 5.046 -11.164 -4.698 1.00 80.56 96 ILE A O 1
ATOM 747 N N . ALA A 1 97 ? 6.710 -12.594 -5.211 1.00 68.25 97 ALA A N 1
ATOM 748 C CA . ALA A 1 97 ? 6.006 -13.781 -4.741 1.00 68.25 97 ALA A CA 1
ATOM 749 C C . ALA A 1 97 ? 5.768 -13.606 -3.238 1.00 68.25 97 ALA A C 1
ATOM 751 O O . ALA A 1 97 ? 6.673 -13.182 -2.520 1.00 68.25 97 ALA A O 1
ATOM 752 N N . ASN A 1 98 ? 4.552 -13.872 -2.774 1.00 66.44 98 ASN A N 1
ATOM 753 C CA . ASN A 1 98 ? 4.145 -13.653 -1.396 1.00 66.44 98 ASN A CA 1
ATOM 754 C C . ASN A 1 98 ? 4.308 -14.959 -0.593 1.00 66.44 98 ASN A C 1
ATOM 756 O O . ASN A 1 98 ? 3.308 -15.647 -0.409 1.00 66.44 98 ASN A O 1
ATOM 760 N N . PRO A 1 99 ? 5.514 -15.358 -0.124 1.00 64.06 99 PRO A N 1
ATOM 761 C CA . PRO A 1 99 ? 5.616 -16.535 0.723 1.00 64.06 99 PRO A CA 1
ATOM 762 C C . PRO A 1 99 ? 4.905 -16.234 2.039 1.00 64.06 99 PRO A C 1
ATOM 764 O O . PRO A 1 99 ? 5.089 -15.143 2.607 1.00 64.06 99 PRO A O 1
ATOM 767 N N . ASP A 1 100 ? 4.106 -17.183 2.514 1.00 64.25 100 ASP A N 1
ATOM 768 C CA . ASP A 1 100 ? 3.618 -17.148 3.886 1.00 64.25 100 ASP A CA 1
ATOM 769 C C . ASP A 1 100 ? 4.838 -16.984 4.811 1.00 64.25 100 ASP A C 1
ATOM 771 O O . ASP A 1 100 ? 5.844 -17.679 4.639 1.00 64.25 100 ASP A O 1
ATOM 775 N N . PRO A 1 101 ? 4.834 -16.002 5.724 1.00 66.00 101 PRO A N 1
ATOM 776 C CA . PRO A 1 101 ? 5.955 -15.798 6.620 1.00 66.00 101 PRO A CA 1
ATOM 777 C C . PRO A 1 101 ? 6.074 -17.009 7.545 1.00 66.00 101 PRO A C 1
ATOM 779 O O . PRO A 1 101 ? 5.083 -17.456 8.122 1.00 66.00 101 PRO A O 1
ATOM 782 N N . GLU A 1 102 ? 7.292 -17.519 7.715 1.00 68.06 102 GLU A N 1
ATOM 783 C CA . GLU A 1 102 ? 7.561 -18.568 8.694 1.00 68.06 102 GLU A CA 1
ATOM 784 C C . GLU A 1 102 ? 7.311 -18.022 10.106 1.00 68.06 102 GLU A C 1
ATOM 786 O O . GLU A 1 102 ? 8.095 -17.249 10.655 1.00 68.06 102 GLU A O 1
ATOM 791 N N . VAL A 1 103 ? 6.187 -18.423 10.702 1.00 65.19 103 VAL A N 1
ATOM 792 C CA . VAL A 1 103 ? 5.839 -18.163 12.106 1.00 65.19 103 VAL A CA 1
ATOM 793 C C . VAL A 1 103 ? 6.500 -19.226 12.984 1.00 65.19 103 VAL A C 1
ATOM 795 O O . VAL A 1 103 ? 5.836 -20.020 13.646 1.00 65.19 103 VAL A O 1
ATOM 798 N N . ALA A 1 104 ? 7.832 -19.291 12.964 1.00 60.94 104 ALA A N 1
ATOM 799 C CA . ALA A 1 104 ? 8.539 -20.068 13.972 1.00 60.94 104 ALA A CA 1
ATOM 800 C C . ALA A 1 104 ? 8.264 -19.425 15.340 1.00 60.94 104 ALA A C 1
ATOM 802 O O . ALA A 1 104 ? 8.580 -18.255 15.566 1.00 60.94 104 ALA A O 1
ATOM 803 N N . THR A 1 105 ? 7.621 -20.167 16.241 1.00 59.91 105 THR A N 1
ATOM 804 C CA . THR A 1 105 ? 7.514 -19.777 17.647 1.00 59.91 105 THR A CA 1
ATOM 805 C C . THR A 1 105 ? 8.916 -19.825 18.246 1.00 59.91 105 THR A C 1
ATOM 807 O O . THR A 1 105 ? 9.536 -20.889 18.222 1.00 59.91 105 THR A O 1
ATOM 810 N N . PHE A 1 106 ? 9.417 -18.678 18.711 1.00 59.25 106 PHE A N 1
ATOM 811 C CA . PHE A 1 106 ? 10.654 -18.600 19.494 1.00 59.25 106 PHE A CA 1
ATOM 812 C C . PHE A 1 106 ? 10.565 -19.445 20.766 1.00 59.25 106 PHE A C 1
ATOM 814 O O . PHE A 1 106 ? 9.464 -19.480 21.366 1.00 59.25 106 PHE A O 1
#

Radius of gyration: 15.53 Å; chains: 1; bounding box: 44×30×35 Å

Secondary structure (DSSP, 8-state):
--TTHHHHHHHHHHHHHHHHHHHHHHHHHHHHHHHSS--S-TTTTT--PPTT-SS-EESSSSSEEE---SSSPPPPSS-EEEE---HHHH-GGG----PPP-----

InterPro domains:
  IPR028188 Type IV pilin PilA [PF14245] (8-103)

Sequence (106 aa):
AIPNFIKFQARSKQSEAKTNLKALYTAQKSFFSEKDRYSNFANEIGFAPERGNRYAYRVSAGGACEVRDVATLAVAATALSCIENDSYRFGANSQIANPDPEVATF

Foldseek 3Di:
DPV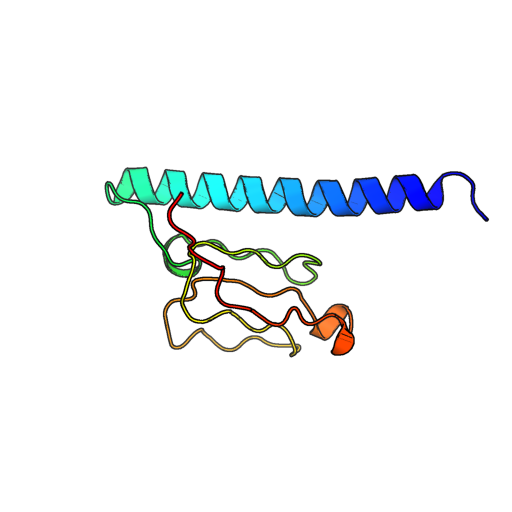CPVVVVVVVLVVLVVVLVVVVVVLQVVVCVVPVDGDLFCVSSVRDDDAQALAKDFSDLDDAEQFQLDPDGDDDPDGHRIYWHNCVVVPVVSTDDRDRDPPDDD

pLDDT: mean 88.54, std 9.94, range [56.97, 97.88]